Protein AF-B9LVM6-F1 (afdb_monomer)

Nearest PDB structures (foldseek):
  5xuk-assembly1_A  TM=4.766E-01  e=9.092E-01  Helicobacter pylori 26695
  4hc6-assembly1_A  TM=4.270E-01  e=2.872E+00  Mycobacterium tuberculosis H37Rv

Sequence (54 aa):
MPETRTTTVSQNSEGQYQVTVPRDLGDFFELKGKKLEWKAGSAKNKMEVIIHDE

Organism: Halorubrum lacusprofundi (strain ATCC 49239 / DSM 5036 / JCM 8891 / ACAM 34) (NCBI:txid416348)

Foldseek 3Di:
DDDDDDWDWDADPVRDIDTDDDPVRCVVLVQVPWDWDWDDDPDPPDIDIDTDDD

Structure (mmCIF, N/CA/C/O backbone):
data_AF-B9LVM6-F1
#
_entry.id   AF-B9LVM6-F1
#
loop_
_atom_site.group_PDB
_atom_site.id
_atom_site.type_symbol
_atom_site.label_atom_id
_atom_site.label_alt_id
_atom_site.label_comp_id
_atom_site.label_asym_id
_atom_site.label_entity_id
_atom_site.label_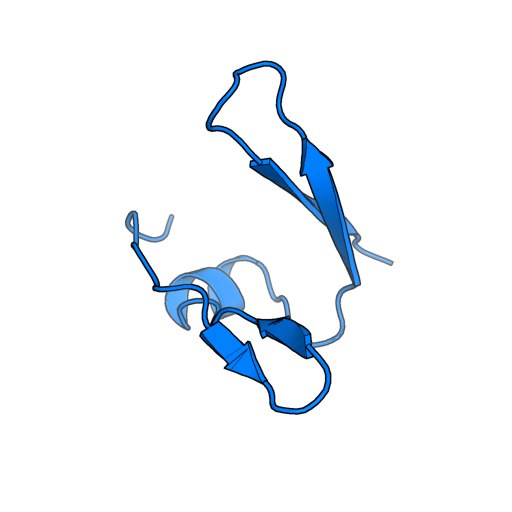seq_id
_atom_site.pdbx_PDB_ins_code
_atom_site.Cartn_x
_atom_site.Cartn_y
_atom_site.Cartn_z
_atom_site.occupancy
_atom_site.B_iso_or_equiv
_atom_site.auth_seq_id
_atom_site.auth_comp_id
_atom_site.auth_asym_id
_atom_site.auth_atom_id
_atom_site.pdbx_PDB_model_num
ATOM 1 N N . MET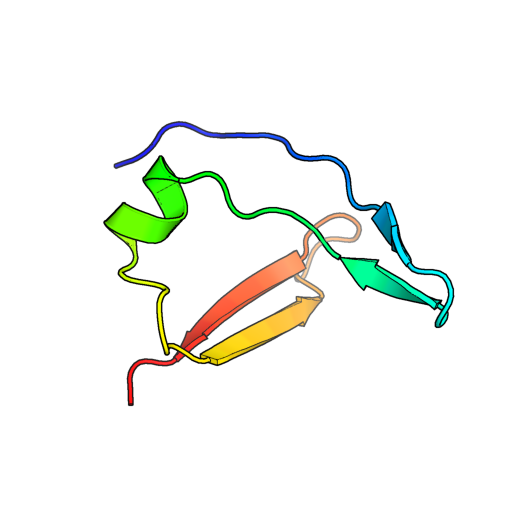 A 1 1 ? 14.210 1.260 -12.170 1.00 84.81 1 MET A N 1
ATOM 2 C CA . MET A 1 1 ? 13.841 1.281 -10.742 1.00 84.81 1 MET A CA 1
ATOM 3 C C . MET A 1 1 ? 13.114 2.591 -10.480 1.00 84.81 1 MET A C 1
ATOM 5 O O . MET A 1 1 ? 13.677 3.618 -10.843 1.00 84.81 1 MET A O 1
ATOM 9 N N . PRO A 1 2 ? 11.869 2.563 -9.984 1.00 88.69 2 PRO A N 1
ATOM 10 C CA . PRO A 1 2 ? 11.093 3.771 -9.700 1.00 88.69 2 PRO A CA 1
ATOM 11 C C . PRO A 1 2 ? 11.705 4.572 -8.543 1.00 88.69 2 PRO A C 1
ATOM 13 O O . PRO A 1 2 ? 12.399 4.015 -7.690 1.00 88.69 2 PRO A O 1
ATOM 16 N N . GLU A 1 3 ? 11.455 5.880 -8.524 1.00 92.25 3 GLU A N 1
ATOM 17 C CA . GLU A 1 3 ? 11.891 6.760 -7.438 1.00 92.25 3 GLU A CA 1
ATOM 18 C C . GLU A 1 3 ? 11.088 6.517 -6.153 1.00 92.25 3 GLU A C 1
ATOM 20 O O . GLU A 1 3 ? 9.955 6.032 -6.174 1.00 92.25 3 GLU A O 1
ATOM 25 N N . THR A 1 4 ? 11.660 6.906 -5.012 1.00 92.62 4 THR A N 1
ATOM 26 C CA . THR A 1 4 ? 10.950 6.871 -3.730 1.00 92.62 4 THR A CA 1
ATOM 27 C C . THR A 1 4 ? 9.775 7.848 -3.742 1.00 92.62 4 THR A C 1
ATOM 29 O O . THR A 1 4 ? 9.926 9.026 -4.066 1.00 92.62 4 THR A O 1
ATOM 32 N N . ARG A 1 5 ? 8.603 7.376 -3.311 1.00 90.69 5 ARG A N 1
ATOM 33 C CA . ARG A 1 5 ? 7.377 8.170 -3.189 1.00 90.69 5 ARG A CA 1
ATOM 34 C C . ARG A 1 5 ? 6.8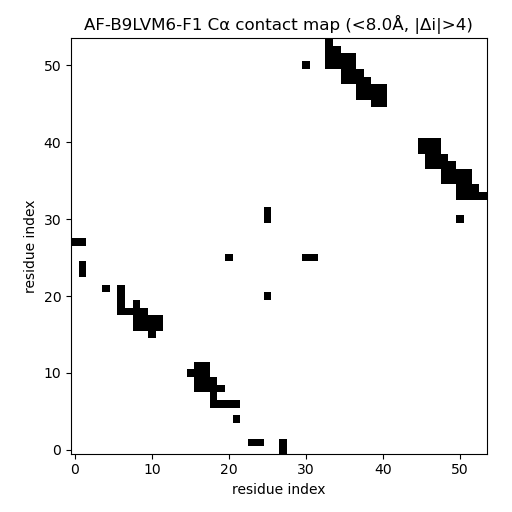16 8.065 -1.777 1.00 90.69 5 ARG A C 1
ATOM 36 O O . ARG A 1 5 ? 6.883 7.008 -1.156 1.00 90.69 5 ARG A O 1
ATOM 43 N N . THR A 1 6 ? 6.203 9.149 -1.316 1.00 93.56 6 THR A N 1
ATOM 44 C CA . THR A 1 6 ? 5.438 9.178 -0.067 1.00 93.56 6 THR A CA 1
ATOM 45 C C . THR A 1 6 ? 3.976 9.428 -0.394 1.00 93.56 6 THR A C 1
ATOM 47 O O . THR A 1 6 ? 3.650 10.359 -1.129 1.00 93.56 6 THR A O 1
ATOM 50 N N . THR A 1 7 ? 3.096 8.611 0.171 1.00 95.25 7 THR A N 1
ATOM 51 C CA . THR A 1 7 ? 1.642 8.735 0.050 1.00 95.25 7 THR A CA 1
ATOM 52 C C . THR A 1 7 ? 1.021 8.771 1.439 1.00 95.25 7 THR A C 1
ATOM 54 O O . THR A 1 7 ? 1.538 8.166 2.377 1.00 95.25 7 THR A O 1
ATOM 57 N N . THR A 1 8 ? -0.097 9.477 1.582 1.00 96.62 8 THR A N 1
ATOM 58 C CA . THR A 1 8 ? -0.814 9.561 2.859 1.00 96.62 8 THR A CA 1
ATOM 59 C C . THR A 1 8 ? -1.827 8.428 2.957 1.00 96.62 8 THR A C 1
ATOM 61 O O . THR A 1 8 ? -2.640 8.237 2.052 1.00 96.62 8 THR A O 1
ATOM 64 N N . VAL A 1 9 ? -1.785 7.681 4.060 1.00 96.50 9 VAL A N 1
ATOM 65 C CA . VAL A 1 9 ? -2.819 6.694 4.396 1.00 96.50 9 VAL A CA 1
ATOM 66 C C . VAL A 1 9 ? -4.090 7.441 4.798 1.00 96.50 9 VAL A C 1
ATOM 68 O O . VAL A 1 9 ? -4.042 8.361 5.613 1.00 96.50 9 VAL A O 1
ATOM 71 N N . SER A 1 10 ? -5.224 7.037 4.237 1.00 97.50 10 SER A N 1
ATOM 72 C CA . SER A 1 10 ? -6.555 7.504 4.638 1.00 97.50 10 SER A CA 1
ATOM 73 C C . SER A 1 10 ? -7.346 6.349 5.246 1.00 97.50 10 SER A C 1
ATOM 75 O O . SER A 1 10 ? -6.983 5.188 5.069 1.00 97.50 10 SER A O 1
ATOM 77 N N . GLN A 1 11 ? -8.413 6.661 5.974 1.00 98.06 11 GLN A N 1
ATOM 78 C CA . GLN A 1 11 ? -9.345 5.666 6.493 1.00 98.06 11 GLN A CA 1
ATOM 79 C C . GLN A 1 11 ? -10.720 5.932 5.885 1.00 98.06 11 GLN A C 1
ATOM 81 O O . GLN A 1 11 ? -11.178 7.077 5.884 1.00 98.06 11 GLN A O 1
ATOM 86 N N . ASN A 1 12 ? -11.350 4.904 5.318 1.00 96.81 12 ASN A N 1
ATOM 87 C CA . ASN A 1 12 ? -12.695 5.039 4.761 1.00 96.81 12 ASN A CA 1
ATOM 88 C C . ASN A 1 12 ? -13.766 5.016 5.871 1.00 96.81 12 ASN A C 1
ATOM 90 O O . ASN A 1 12 ? -13.465 4.813 7.049 1.00 96.81 12 ASN A O 1
ATOM 94 N N . SER A 1 13 ? -15.033 5.219 5.502 1.00 96.94 13 SER A N 1
ATOM 95 C CA . SER A 1 13 ? -16.159 5.233 6.449 1.00 96.94 13 SER A CA 1
ATOM 96 C C . SER A 1 13 ? -16.400 3.896 7.158 1.00 96.94 13 SER A C 1
ATOM 98 O O . SER A 1 13 ? -17.054 3.876 8.194 1.00 96.94 13 SER A O 1
ATOM 100 N N . GLU A 1 14 ? -15.875 2.792 6.624 1.00 97.06 14 GLU A N 1
ATOM 101 C CA . GLU A 1 14 ? -15.945 1.452 7.225 1.00 97.06 14 GLU A CA 1
ATOM 102 C C . GLU A 1 14 ? -14.777 1.176 8.186 1.00 97.06 14 GLU A C 1
ATOM 104 O O . GLU A 1 14 ? -14.665 0.084 8.741 1.00 97.06 14 GLU A O 1
ATOM 109 N N . GLY A 1 15 ? -13.887 2.151 8.393 1.00 96.94 15 GLY A N 1
ATOM 110 C CA . GLY A 1 15 ? -12.734 2.008 9.275 1.00 96.94 15 GLY A CA 1
ATOM 111 C C . GLY A 1 15 ? -11.538 1.297 8.635 1.00 96.94 15 GLY A C 1
ATOM 112 O O . GLY A 1 15 ? -10.561 1.021 9.332 1.00 96.94 15 GLY A O 1
ATOM 113 N N . GLN A 1 16 ? -11.556 1.024 7.330 1.00 97.19 16 GLN A N 1
ATOM 114 C CA . GLN A 1 16 ? -10.433 0.386 6.641 1.00 97.19 16 GLN A CA 1
ATOM 115 C C . GLN A 1 16 ? -9.368 1.424 6.281 1.00 97.19 16 GLN A C 1
ATOM 117 O O . GLN A 1 16 ? -9.669 2.468 5.697 1.00 97.19 16 GLN A O 1
ATOM 122 N N . TYR A 1 17 ? -8.113 1.118 6.608 1.00 96.06 17 TYR A N 1
ATOM 123 C CA . TYR A 1 17 ? -6.968 1.907 6.167 1.00 96.06 17 TYR A CA 1
ATOM 124 C C . TYR A 1 17 ? -6.672 1.614 4.699 1.00 96.06 17 TYR A C 1
ATOM 126 O O . TYR A 1 17 ? -6.569 0.458 4.294 1.00 96.06 17 TYR A O 1
ATOM 134 N N . GLN A 1 18 ? -6.500 2.669 3.912 1.00 95.38 18 GLN A N 1
ATOM 135 C CA . GLN A 1 18 ? -6.239 2.582 2.485 1.00 95.38 18 GLN A CA 1
ATOM 136 C C . GLN A 1 18 ? -5.154 3.576 2.074 1.00 95.38 18 GLN A C 1
ATOM 138 O O . GLN A 1 18 ? -5.049 4.691 2.596 1.00 95.38 18 GLN A O 1
ATOM 143 N N . VAL A 1 19 ? -4.351 3.171 1.100 1.00 95.00 19 VAL A N 1
ATOM 144 C CA . VAL A 1 19 ? -3.308 3.996 0.503 1.00 95.00 19 VAL A CA 1
ATOM 145 C C . VAL A 1 19 ? -3.299 3.767 -0.998 1.00 95.00 19 VAL A C 1
ATOM 147 O O . VAL A 1 19 ? -3.519 2.655 -1.473 1.00 95.00 19 VAL A O 1
ATOM 150 N N . THR A 1 20 ? -3.042 4.827 -1.752 1.00 95.00 20 THR A N 1
ATOM 151 C CA . THR A 1 20 ? -2.846 4.722 -3.195 1.00 95.00 20 THR A CA 1
ATOM 152 C C . THR A 1 20 ? -1.414 4.291 -3.469 1.00 95.00 20 THR A C 1
ATOM 154 O O . THR A 1 20 ? -0.484 4.969 -3.040 1.00 95.00 20 THR A O 1
ATOM 157 N N . VAL A 1 21 ? -1.225 3.202 -4.216 1.00 94.62 21 VAL A N 1
ATOM 158 C CA . VAL A 1 21 ? 0.100 2.855 -4.741 1.00 94.62 21 VAL A CA 1
ATOM 159 C C . VAL A 1 21 ? 0.423 3.791 -5.913 1.00 94.62 21 VAL A C 1
ATOM 161 O O . VAL A 1 21 ? -0.391 3.901 -6.834 1.00 94.62 21 VAL A O 1
ATOM 164 N N . PRO A 1 22 ? 1.575 4.487 -5.906 1.00 95.88 22 PRO A N 1
ATOM 165 C CA . PRO A 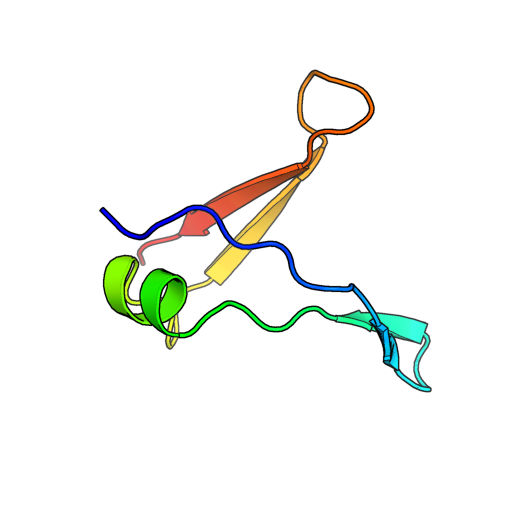1 22 ? 2.016 5.294 -7.040 1.00 95.88 22 PRO A CA 1
ATOM 166 C C . PRO A 1 22 ? 2.065 4.482 -8.338 1.00 95.88 22 PRO A C 1
ATOM 168 O O . PRO A 1 22 ? 2.483 3.325 -8.335 1.00 95.88 22 PRO A O 1
ATOM 171 N N . ARG A 1 23 ? 1.627 5.088 -9.451 1.00 95.19 23 ARG A N 1
ATOM 172 C CA . ARG A 1 23 ? 1.488 4.394 -10.744 1.00 95.19 23 ARG A CA 1
ATOM 173 C C . ARG A 1 23 ? 2.799 3.755 -11.205 1.00 95.19 23 ARG A C 1
ATOM 175 O O . ARG A 1 23 ? 2.791 2.609 -11.619 1.00 95.19 23 ARG A O 1
ATOM 182 N N . ASP A 1 24 ? 3.907 4.478 -11.086 1.00 95.62 24 ASP A N 1
ATOM 183 C CA . ASP A 1 24 ? 5.246 4.012 -11.456 1.00 95.62 24 ASP A CA 1
ATOM 184 C C . ASP A 1 24 ? 5.672 2.749 -10.687 1.00 95.62 24 ASP A C 1
ATOM 186 O O . ASP A 1 24 ? 6.202 1.818 -11.288 1.00 95.62 24 ASP A O 1
ATOM 190 N N . LEU A 1 25 ? 5.399 2.683 -9.380 1.00 94.94 25 LEU A N 1
ATOM 191 C CA . LEU A 1 25 ? 5.615 1.477 -8.571 1.00 94.94 25 LEU A CA 1
ATOM 192 C C . LEU A 1 25 ? 4.664 0.341 -8.971 1.00 94.94 25 LEU A C 1
ATOM 194 O O . LEU A 1 25 ? 5.092 -0.806 -9.075 1.00 94.94 25 LEU A O 1
ATOM 198 N N . GLY A 1 26 ? 3.390 0.660 -9.203 1.00 95.12 26 GLY A N 1
ATOM 199 C CA . GLY A 1 26 ? 2.382 -0.314 -9.618 1.00 95.12 26 GLY A CA 1
ATOM 200 C C . GLY A 1 26 ? 2.714 -0.989 -10.947 1.00 95.12 26 GLY A C 1
ATOM 201 O O . GLY A 1 26 ? 2.621 -2.212 -11.041 1.00 95.12 26 GLY A O 1
ATOM 202 N N . ASP A 1 27 ? 3.142 -0.203 -11.935 1.00 96.25 27 ASP A N 1
ATOM 203 C CA . ASP A 1 27 ? 3.547 -0.685 -13.256 1.00 96.25 27 ASP A CA 1
ATOM 204 C C . ASP A 1 27 ? 4.858 -1.479 -13.169 1.00 96.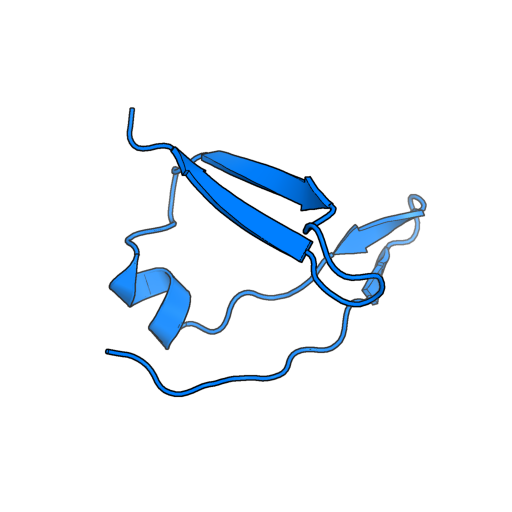25 27 ASP A C 1
ATOM 206 O O . ASP A 1 27 ? 4.970 -2.547 -13.763 1.00 96.25 27 ASP A O 1
ATOM 210 N N . PHE A 1 28 ? 5.832 -1.003 -12.383 1.00 95.06 28 PHE A N 1
ATOM 211 C CA . PHE A 1 28 ? 7.127 -1.672 -12.225 1.00 95.06 28 PHE A CA 1
ATOM 212 C C . PHE A 1 28 ? 7.019 -3.070 -11.597 1.00 95.06 28 PHE A C 1
ATOM 214 O O . PHE A 1 28 ? 7.781 -3.958 -11.967 1.00 95.06 28 PHE A O 1
ATOM 221 N N . PHE A 1 29 ? 6.094 -3.264 -10.654 1.00 94.12 29 PHE A N 1
ATOM 222 C CA . PHE A 1 29 ? 5.853 -4.551 -9.991 1.00 94.12 29 PHE A CA 1
ATOM 223 C C . PHE A 1 29 ? 4.663 -5.334 -10.570 1.00 94.12 29 PHE A C 1
ATOM 225 O O . PHE A 1 29 ? 4.285 -6.365 -10.0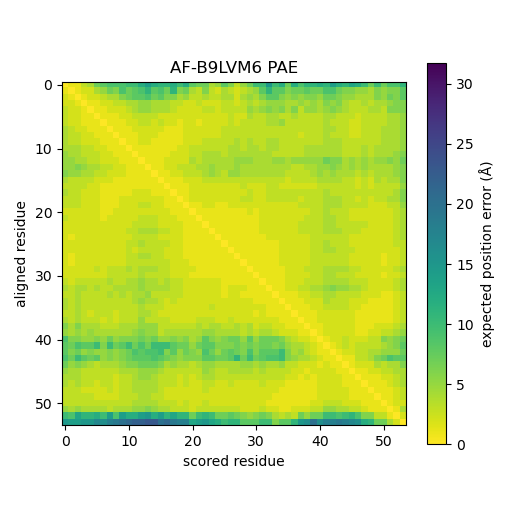14 1.00 94.12 29 PHE A O 1
ATOM 232 N N . GLU A 1 30 ? 4.042 -4.840 -11.645 1.00 95.25 30 GLU A N 1
ATOM 233 C CA . GLU A 1 30 ? 2.870 -5.452 -12.286 1.00 95.25 30 GLU A CA 1
ATOM 234 C C . GLU A 1 30 ? 1.735 -5.778 -11.292 1.00 95.25 30 GLU A C 1
ATOM 236 O O . GLU A 1 30 ? 1.112 -6.836 -11.343 1.00 95.25 30 GLU A O 1
ATOM 241 N N . LEU A 1 31 ? 1.449 -4.870 -10.352 1.00 94.50 31 LEU A N 1
ATOM 242 C CA . LEU A 1 31 ? 0.613 -5.173 -9.176 1.00 94.50 31 LEU A CA 1
ATOM 243 C C . LEU A 1 31 ? -0.843 -5.536 -9.486 1.00 94.50 31 LEU A C 1
ATOM 245 O O . LEU A 1 31 ? -1.550 -6.069 -8.628 1.00 94.50 31 LEU A O 1
ATOM 249 N N . LYS A 1 32 ? -1.334 -5.213 -10.683 1.00 94.56 32 LYS A N 1
ATOM 250 C CA . LYS A 1 32 ? -2.724 -5.469 -11.056 1.00 94.56 32 LYS A CA 1
ATOM 251 C C . LYS A 1 32 ? -3.008 -6.974 -11.015 1.00 94.56 32 LYS A C 1
ATOM 253 O O . LYS A 1 32 ? -2.498 -7.729 -11.830 1.00 94.56 32 LYS A O 1
ATOM 258 N N . GLY A 1 33 ? -3.896 -7.378 -10.109 1.00 94.25 33 GLY A N 1
ATOM 259 C CA . GLY A 1 33 ? -4.297 -8.777 -9.933 1.00 94.25 33 GLY A CA 1
ATOM 260 C C . GLY A 1 33 ? -3.391 -9.583 -9.000 1.00 94.25 33 GLY A C 1
ATOM 261 O O . GLY A 1 33 ? -3.771 -10.688 -8.630 1.00 94.25 33 GLY A O 1
ATOM 262 N N . LYS A 1 34 ? -2.251 -9.033 -8.563 1.00 95.44 34 LYS A N 1
ATOM 263 C CA . LYS A 1 34 ? -1.374 -9.682 -7.581 1.00 95.44 34 LYS A CA 1
ATOM 264 C C . LYS A 1 34 ? -1.912 -9.509 -6.162 1.00 95.44 34 LYS A C 1
ATOM 266 O O . LYS A 1 34 ? -2.626 -8.550 -5.853 1.00 95.44 34 LYS A O 1
ATOM 271 N N . LYS A 1 35 ? -1.537 -10.433 -5.278 1.00 95.75 35 LYS A N 1
ATOM 272 C CA . LYS A 1 35 ? -1.828 -10.346 -3.841 1.00 95.75 35 LYS A CA 1
ATOM 273 C C . LYS A 1 35 ? -0.675 -9.653 -3.119 1.00 95.75 35 LYS A C 1
ATOM 275 O O . LYS A 1 35 ? 0.491 -9.901 -3.416 1.00 95.75 35 LYS A O 1
ATOM 280 N N . LEU A 1 36 ? -1.015 -8.799 -2.155 1.00 94.81 36 LEU A N 1
ATOM 281 C CA . LEU A 1 36 ? -0.054 -8.121 -1.287 1.00 94.81 36 LEU A CA 1
ATOM 282 C C . LEU A 1 36 ? -0.199 -8.632 0.144 1.00 94.81 36 LEU A C 1
ATOM 284 O O . LEU A 1 36 ? -1.286 -8.564 0.721 1.00 94.81 36 LEU A O 1
ATOM 288 N N . GLU A 1 37 ? 0.900 -9.096 0.724 1.00 95.44 37 GLU A N 1
ATOM 289 C CA . GLU A 1 37 ? 1.000 -9.396 2.150 1.00 95.44 37 GLU A CA 1
ATOM 290 C C . GLU A 1 37 ? 1.683 -8.235 2.872 1.00 95.44 37 GLU A C 1
ATOM 292 O O . GLU A 1 37 ? 2.708 -7.723 2.424 1.00 95.44 37 GLU A O 1
ATOM 297 N N . TRP A 1 38 ? 1.117 -7.832 4.008 1.00 94.31 38 TRP A N 1
ATOM 298 C CA . TRP A 1 38 ? 1.610 -6.726 4.822 1.00 94.31 38 TRP A CA 1
ATOM 299 C C . TRP A 1 38 ? 2.030 -7.261 6.184 1.00 94.31 38 TRP A C 1
ATOM 301 O O . TRP A 1 38 ? 1.235 -7.907 6.869 1.00 94.31 38 TRP A O 1
ATOM 311 N N . LYS A 1 39 ? 3.259 -6.965 6.606 1.00 94.94 39 LYS A N 1
ATOM 312 C CA . LYS A 1 39 ? 3.778 -7.384 7.914 1.00 94.94 39 LYS A CA 1
ATOM 313 C C . LYS A 1 39 ? 4.585 -6.274 8.578 1.00 94.94 39 LYS A C 1
ATOM 315 O O . LYS A 1 39 ? 5.149 -5.400 7.915 1.00 94.94 39 LYS A O 1
ATOM 320 N N . ALA A 1 40 ? 4.652 -6.310 9.906 1.00 95.12 40 ALA A N 1
ATOM 321 C CA . ALA A 1 40 ? 5.538 -5.427 10.654 1.00 95.12 40 ALA A CA 1
ATOM 322 C C . ALA A 1 40 ? 6.999 -5.748 10.303 1.00 95.12 40 ALA A C 1
ATOM 324 O O . ALA A 1 40 ? 7.403 -6.912 10.313 1.00 95.12 40 ALA A O 1
ATOM 325 N N . GLY A 1 41 ? 7.781 -4.717 9.984 1.00 91.00 41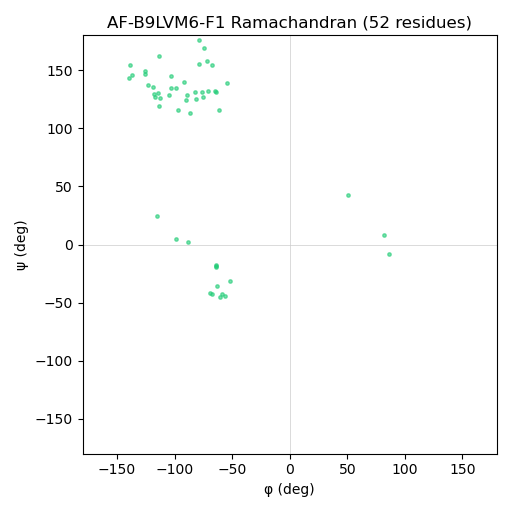 GLY A N 1
ATOM 326 C CA . GLY A 1 41 ? 9.225 -4.860 9.839 1.00 91.00 41 GLY A CA 1
ATOM 327 C C . GLY A 1 41 ? 9.900 -4.996 11.204 1.00 91.00 41 GLY A C 1
ATOM 328 O O . GLY A 1 41 ? 9.307 -4.724 12.249 1.00 91.00 41 GLY A O 1
ATOM 329 N N . SER A 1 42 ? 11.180 -5.362 11.206 1.00 88.44 42 SER A N 1
ATOM 330 C CA . SER A 1 42 ? 11.971 -5.487 12.443 1.00 88.44 42 SER A CA 1
ATOM 331 C C . SER A 1 42 ? 12.171 -4.159 13.193 1.00 88.44 42 SER A C 1
ATOM 333 O O . SER A 1 42 ? 12.463 -4.161 14.388 1.00 88.44 42 SER A O 1
ATOM 335 N N . ALA A 1 43 ? 11.996 -3.017 12.518 1.00 90.62 43 ALA A N 1
ATOM 336 C CA . ALA A 1 43 ? 12.088 -1.684 13.106 1.00 90.62 43 ALA A CA 1
ATOM 337 C C . ALA A 1 43 ? 10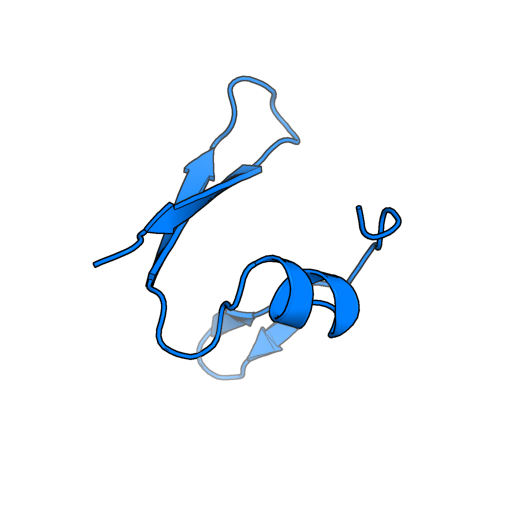.703 -1.058 13.348 1.00 90.62 43 ALA A C 1
ATOM 339 O O . ALA A 1 43 ? 9.791 -1.189 12.535 1.00 90.62 43 ALA A O 1
ATOM 340 N N . LYS A 1 44 ? 10.583 -0.285 14.438 1.00 88.06 44 LYS A N 1
ATOM 341 C CA . LYS A 1 44 ? 9.322 0.290 14.955 1.00 88.06 44 LYS A CA 1
ATOM 342 C C . LYS A 1 44 ? 8.479 1.063 13.928 1.00 88.06 44 LYS A C 1
ATOM 344 O O . LYS A 1 44 ? 7.264 1.124 14.060 1.00 88.06 44 LYS A O 1
ATOM 349 N N . ASN A 1 45 ? 9.108 1.697 12.944 1.00 92.75 45 ASN A N 1
ATOM 350 C CA . ASN A 1 45 ? 8.457 2.535 11.934 1.00 92.75 45 ASN A CA 1
ATOM 351 C C . ASN A 1 45 ? 8.588 1.958 10.518 1.00 92.75 45 ASN A C 1
ATOM 353 O O . ASN A 1 45 ? 8.579 2.708 9.539 1.00 92.75 45 ASN A O 1
ATOM 357 N N . LYS A 1 46 ? 8.774 0.642 10.407 1.00 93.12 46 LYS A N 1
ATOM 358 C CA . LYS A 1 46 ? 8.896 -0.051 9.129 1.00 93.12 46 LYS A CA 1
ATOM 359 C C . LYS A 1 46 ? 7.779 -1.073 8.989 1.00 93.12 46 LYS A C 1
ATOM 361 O O . LYS A 1 46 ? 7.474 -1.825 9.907 1.00 93.12 46 LYS A O 1
ATOM 366 N N . MET A 1 47 ? 7.196 -1.089 7.803 1.00 92.62 47 MET A N 1
ATOM 367 C CA . MET A 1 47 ? 6.250 -2.094 7.351 1.00 92.62 47 MET A CA 1
ATOM 368 C C . MET A 1 47 ? 6.827 -2.696 6.076 1.00 92.62 47 MET A C 1
ATOM 370 O O . MET A 1 47 ? 7.370 -1.964 5.245 1.00 92.62 47 MET A O 1
ATOM 374 N N . GLU A 1 48 ? 6.745 -4.012 5.950 1.00 94.75 48 GLU A N 1
ATOM 375 C CA . GLU A 1 48 ? 7.161 -4.738 4.754 1.00 94.75 48 GLU A CA 1
ATOM 376 C C . GLU A 1 48 ? 5.914 -5.132 3.962 1.00 94.75 48 GLU A C 1
ATOM 378 O O . GLU A 1 48 ? 4.935 -5.616 4.535 1.00 94.75 48 GLU A O 1
ATOM 383 N N . VAL A 1 49 ? 5.967 -4.909 2.649 1.00 93.88 49 VAL A N 1
ATOM 384 C CA . VAL A 1 49 ? 4.945 -5.342 1.693 1.00 93.88 4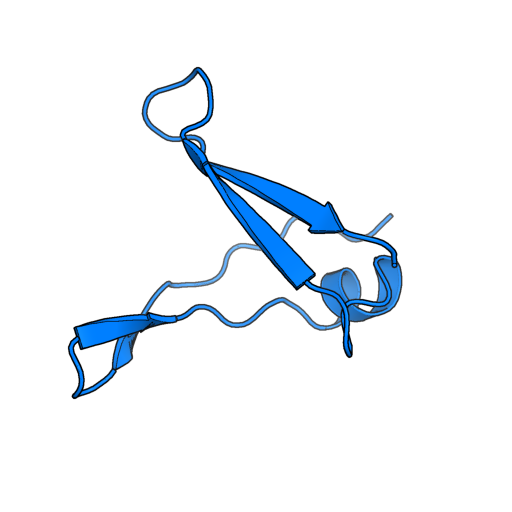9 VAL A CA 1
ATOM 385 C C . VAL A 1 49 ? 5.581 -6.385 0.793 1.00 93.88 49 VAL A C 1
ATOM 387 O O . VAL A 1 49 ? 6.573 -6.092 0.125 1.00 93.88 49 VAL A O 1
ATOM 390 N N . ILE A 1 50 ? 5.038 -7.596 0.804 1.00 95.00 50 ILE A N 1
ATOM 391 C CA . ILE A 1 50 ? 5.493 -8.707 -0.030 1.00 95.00 50 ILE A CA 1
ATOM 392 C C . ILE A 1 50 ? 4.486 -8.881 -1.162 1.00 95.00 50 ILE A C 1
ATOM 394 O O . ILE A 1 50 ? 3.279 -8.960 -0.926 1.00 95.00 50 ILE A O 1
ATOM 398 N N . ILE A 1 51 ? 4.995 -8.924 -2.389 1.00 95.69 51 ILE A N 1
ATOM 399 C CA . ILE A 1 51 ? 4.206 -9.199 -3.587 1.00 95.69 51 ILE A CA 1
ATOM 400 C C . ILE A 1 51 ? 4.228 -10.707 -3.809 1.00 95.69 51 ILE A C 1
ATOM 402 O O . ILE A 1 51 ? 5.303 -11.300 -3.884 1.00 95.69 51 ILE A O 1
ATOM 406 N N . HIS A 1 52 ? 3.049 -11.313 -3.895 1.00 94.38 52 HIS A N 1
ATOM 407 C CA . HIS A 1 52 ? 2.902 -12.723 -4.234 1.00 94.38 52 HIS A CA 1
ATOM 408 C C . HIS A 1 52 ? 2.609 -12.854 -5.726 1.00 94.38 52 HIS A C 1
ATOM 410 O O . HIS A 1 52 ? 1.571 -12.385 -6.204 1.00 94.38 52 HIS A O 1
ATOM 416 N N . ASP A 1 53 ? 3.541 -13.488 -6.432 1.00 82.75 53 ASP A N 1
ATOM 417 C CA . ASP A 1 53 ? 3.360 -13.952 -7.801 1.00 82.75 53 ASP A CA 1
ATOM 418 C C . ASP A 1 53 ? 2.739 -15.351 -7.727 1.00 82.75 53 ASP A C 1
ATOM 420 O O . ASP A 1 53 ? 3.354 -16.270 -7.186 1.00 82.75 53 ASP A O 1
ATOM 424 N N . GLU A 1 54 ? 1.490 -15.483 -8.179 1.00 65.38 54 GLU A N 1
ATOM 425 C CA . GLU A 1 54 ? 0.854 -16.795 -8.377 1.00 65.38 54 GLU A CA 1
ATOM 426 C C . GLU A 1 54 ? 1.452 -17.529 -9.583 1.00 65.38 54 GLU A C 1
ATOM 428 O O . GLU A 1 54 ? 1.757 -16.854 -10.597 1.00 65.38 54 GLU A O 1
#

pLDDT: mean 93.57, std 4.88, range [65.38, 98.06]

Radius of gyration: 12.52 Å; Cα contacts (8 Å, |Δi|>4): 54; chains: 1; bounding box: 30×26×28 Å

Solvent-accessible surface area (backbone atoms only — not comparable to full-atom values): 3742 Å² total; per-residue (Å²): 134,72,79,94,81,86,73,74,74,45,66,50,97,86,69,48,78,45,65,75,77,54,64,63,56,37,63,75,66,57,44,81,92,49,52,76,48,78,45,81,38,100,46,97,91,41,72,42,77,45,80,47,84,130

Secondary structure (DSSP, 8-state):
-PPP-----EE-TTS-EE-PPPHHHHHHTT-TT-EEEEEE-SSTT-EEEEEE--

Mean predicted aligned error: 3.35 Å